Protein AF-A0A970N376-F1 (afdb_monomer)

pLDDT: mean 92.05, std 4.61, range [74.44, 96.88]

Foldseek 3Di:
DDDDDPVCVVVVVVCLVVLHWDWDDDPPGTDIDHNPPDPVSVVVVCVVVVDDPPDDDADDDDDPVRVVVFFDDDPVRVVVCVVQPPHDDGDDGHTDD

Secondary structure (DSSP, 8-state):
-----GGGHHHHHHHHHTT--EEE--SSS-EEE--TT-HHHHHHHHHHHT--TTSPPPPP-SSHHHHHHHEE--HHHHHHHHHH-SSS-----EEP-

Nearest PDB structures (foldseek):
  1kk9-assembly1_A  TM=8.535E-01  e=2.402E-03  Escherichia coli
  6f8y-assembly4_D  TM=8.415E-01  e=2.103E-03  Pyrococcus abyssi GE5
  5l6m-assembly2_L-2  TM=3.202E-01  e=3.561E+00  Caulobacter vibrioides CB15
  6rbd-assembly1_l  TM=2.944E-01  e=6.471E+00  Saccharomyces cerevisiae S288C

Mean predicted aligned error: 3.8 Å

Solvent-accessible surface area (backbone atoms only — not comparable to full-atom values): 6352 Å² total; per-residue (Å²): 134,90,84,81,56,84,91,41,50,68,58,51,51,53,38,26,77,69,47,35,77,44,76,45,86,54,99,87,53,75,43,77,46,59,43,88,89,34,68,69,29,49,55,49,50,38,65,72,65,70,52,63,86,87,60,81,81,88,83,91,67,95,41,74,73,56,44,55,75,52,30,59,75,52,77,66,54,50,50,51,47,65,74,50,53,93,59,98,71,84,85,89,72,50,67,55,134

Radius of gyration: 14.87 Å; Cα contacts (8 Å, |Δi|>4): 75; chains: 1; bounding box: 34×30×35 Å

Structure (mmCIF, N/CA/C/O backbone):
data_AF-A0A970N376-F1
#
_entry.id   AF-A0A970N376-F1
#
loop_
_atom_site.group_PDB
_atom_site.id
_atom_site.type_symbol
_atom_site.label_atom_id
_atom_site.label_alt_id
_atom_site.label_comp_id
_atom_site.label_asym_id
_atom_site.label_entity_id
_atom_site.label_seq_id
_atom_site.pdbx_PDB_ins_code
_atom_site.Cartn_x
_atom_site.Cartn_y
_atom_site.Cartn_z
_atom_site.occupancy
_atom_site.B_iso_or_equiv
_atom_site.auth_seq_id
_atom_site.auth_comp_id
_atom_site.auth_asym_id
_atom_site.auth_atom_id
_atom_site.pdbx_PDB_model_num
ATOM 1 N N . MET A 1 1 ? -16.869 5.659 14.065 1.00 81.44 1 MET A N 1
ATOM 2 C CA . MET A 1 1 ? -15.549 5.612 13.398 1.00 81.44 1 MET A CA 1
ATOM 3 C C . MET A 1 1 ? -14.528 6.232 14.336 1.00 81.44 1 MET A C 1
ATOM 5 O O . MET A 1 1 ? -14.754 7.358 14.764 1.00 81.44 1 MET A O 1
ATOM 9 N N . LYS A 1 2 ? -13.473 5.498 14.711 1.00 91.38 2 LYS A N 1
ATOM 10 C CA . LYS A 1 2 ? -12.381 6.043 15.531 1.00 91.38 2 LYS A CA 1
ATOM 11 C C . LYS A 1 2 ? -11.482 6.900 14.635 1.00 91.38 2 LYS A C 1
ATOM 13 O O . LYS A 1 2 ? -11.192 6.488 13.516 1.00 91.38 2 LYS A O 1
ATOM 18 N N . LYS A 1 3 ? -11.114 8.094 15.097 1.00 93.94 3 LYS A N 1
ATOM 19 C CA . LYS A 1 3 ? -10.175 8.988 14.408 1.00 93.94 3 LYS A CA 1
ATOM 20 C C . LYS A 1 3 ? -8.817 8.871 15.087 1.00 93.94 3 LYS A C 1
ATOM 22 O O . LYS A 1 3 ? -8.780 8.707 16.302 1.00 93.94 3 LYS A O 1
ATOM 27 N N . PHE A 1 4 ? -7.759 8.957 14.295 1.00 94.88 4 PHE A N 1
ATOM 28 C CA . PHE A 1 4 ? -6.380 8.900 14.759 1.00 94.88 4 PHE A CA 1
ATOM 29 C C . PHE A 1 4 ? -5.648 10.163 14.327 1.00 94.88 4 PHE A C 1
ATOM 31 O O . PHE A 1 4 ? -5.995 10.781 13.316 1.00 94.88 4 PHE A O 1
ATOM 38 N N . THR A 1 5 ? -4.640 10.528 15.098 1.00 95.25 5 THR A N 1
ATOM 39 C CA . THR A 1 5 ? -3.675 11.577 14.778 1.00 95.25 5 THR A CA 1
ATOM 40 C C . THR A 1 5 ? -2.377 10.961 14.257 1.00 95.25 5 THR A C 1
ATOM 42 O O . THR A 1 5 ? -2.150 9.759 14.383 1.00 95.25 5 THR A O 1
ATOM 45 N N . TYR A 1 6 ? -1.483 11.784 13.705 1.00 91.69 6 TYR A N 1
ATOM 46 C CA . TYR A 1 6 ? -0.157 11.324 13.272 1.00 91.69 6 TYR A CA 1
ATOM 47 C C . TYR A 1 6 ? 0.676 10.697 14.402 1.00 91.69 6 TYR A C 1
ATOM 49 O O . TYR A 1 6 ? 1.502 9.832 14.136 1.00 91.69 6 TYR A O 1
ATOM 57 N N . GLN A 1 7 ? 0.437 11.086 15.658 1.00 96.62 7 GLN A N 1
ATOM 58 C CA . GLN A 1 7 ? 1.119 10.518 16.827 1.00 96.62 7 GLN A CA 1
ATOM 59 C C . GLN A 1 7 ? 0.698 9.068 17.110 1.00 96.62 7 GLN A C 1
ATOM 61 O O . GLN A 1 7 ? 1.386 8.358 17.831 1.00 96.62 7 GLN A O 1
ATOM 66 N N . GLU A 1 8 ? -0.417 8.614 16.534 1.00 96.62 8 GLU A N 1
ATOM 67 C CA . GLU A 1 8 ? -0.984 7.281 16.747 1.00 96.62 8 GLU A CA 1
ATOM 68 C C . GLU A 1 8 ? -0.746 6.352 15.545 1.00 96.62 8 GLU A C 1
ATOM 70 O O . GLU A 1 8 ? -1.430 5.339 15.400 1.00 96.62 8 GLU A O 1
ATOM 75 N N . ILE A 1 9 ? 0.199 6.679 14.656 1.00 95.44 9 ILE A N 1
ATOM 76 C CA . ILE A 1 9 ? 0.426 5.911 13.422 1.00 95.44 9 ILE A CA 1
ATOM 77 C C . ILE A 1 9 ? 0.807 4.448 13.695 1.00 95.44 9 ILE A C 1
ATOM 79 O O . ILE A 1 9 ? 0.372 3.554 12.972 1.00 95.44 9 ILE A O 1
ATOM 83 N N . GLU A 1 10 ? 1.532 4.186 14.783 1.00 96.88 10 GLU A N 1
ATOM 84 C CA . GLU A 1 10 ? 1.869 2.829 15.230 1.00 96.88 10 GLU A CA 1
ATOM 85 C C . GLU A 1 10 ? 0.612 2.038 15.611 1.00 96.88 10 GLU A C 1
ATOM 87 O O . GLU A 1 10 ? 0.429 0.900 15.182 1.00 96.88 10 GLU A O 1
ATOM 92 N N . LEU A 1 11 ? -0.328 2.676 16.315 1.00 96.69 11 LEU A N 1
ATOM 93 C CA . LEU A 1 11 ? -1.614 2.070 16.651 1.00 96.69 11 LEU A CA 1
ATOM 94 C C . LEU A 1 11 ? -2.446 1.782 15.393 1.00 96.69 11 LEU A C 1
ATOM 96 O O . LEU A 1 11 ? -3.142 0.770 15.324 1.00 96.69 11 LEU A O 1
ATOM 100 N N . VAL A 1 12 ? -2.377 2.649 14.380 1.00 96.19 12 VAL A N 1
ATOM 101 C CA . VAL A 1 12 ? -3.027 2.411 13.081 1.00 96.19 12 VAL A CA 1
ATOM 102 C C . VAL A 1 12 ? -2.404 1.203 12.374 1.00 96.19 12 VAL A C 1
ATOM 104 O O . VAL A 1 12 ? -3.142 0.366 11.848 1.00 96.19 12 VAL A O 1
ATOM 107 N N . ALA A 1 13 ? -1.076 1.065 12.407 1.00 94.94 13 ALA A N 1
ATOM 108 C CA . ALA A 1 13 ? -0.382 -0.099 11.861 1.00 94.94 13 ALA A CA 1
ATOM 109 C C . ALA A 1 13 ? -0.795 -1.396 12.577 1.00 94.94 13 ALA A C 1
ATOM 111 O O . ALA A 1 13 ? -1.090 -2.394 11.920 1.00 94.94 13 ALA A O 1
ATOM 112 N N . GLU A 1 14 ? -0.933 -1.381 13.905 1.00 96.31 14 GLU A N 1
ATOM 113 C CA . GLU A 1 14 ? -1.477 -2.528 14.642 1.00 96.31 14 GLU A CA 1
ATOM 114 C C . GLU A 1 14 ? -2.915 -2.869 14.232 1.00 96.31 14 GLU A C 1
ATOM 116 O O . GLU A 1 14 ? -3.305 -4.036 14.211 1.00 96.31 14 GLU A O 1
ATOM 121 N N . TYR A 1 15 ? -3.744 -1.862 13.945 1.00 95.56 15 TYR A N 1
ATOM 122 C CA . TYR A 1 15 ? -5.126 -2.089 13.522 1.00 95.56 15 TYR A CA 1
ATOM 123 C C . TYR A 1 15 ? -5.162 -2.760 12.148 1.00 95.56 15 TYR A C 1
ATOM 125 O O . TYR A 1 15 ? -5.932 -3.704 11.966 1.00 95.56 15 TYR A O 1
ATOM 133 N N . LEU A 1 16 ? -4.304 -2.327 11.219 1.00 94.81 16 LEU A N 1
ATOM 134 C CA . LEU A 1 16 ? -4.110 -2.997 9.932 1.00 94.81 16 LEU A CA 1
ATOM 135 C C . LEU A 1 16 ? -3.684 -4.458 10.118 1.00 94.81 16 LEU A C 1
ATOM 137 O O . LEU A 1 16 ? -4.316 -5.340 9.546 1.00 94.81 16 LEU A O 1
ATOM 141 N N . GLN A 1 17 ? -2.687 -4.724 10.970 1.00 94.88 17 GLN A N 1
ATOM 142 C CA . GLN A 1 17 ? -2.225 -6.088 11.277 1.00 94.88 17 GLN A CA 1
ATOM 143 C C . GLN A 1 17 ? -3.317 -6.969 11.909 1.00 94.88 17 GLN A C 1
ATOM 145 O O . GLN A 1 17 ? -3.278 -8.189 11.795 1.00 94.88 17 GLN A O 1
ATOM 150 N N . LYS A 1 18 ? -4.319 -6.365 12.558 1.00 94.94 18 LYS A N 1
ATOM 151 C CA . LYS A 1 18 ? -5.505 -7.043 13.112 1.00 94.94 18 LYS A CA 1
ATOM 152 C C . LYS A 1 18 ? -6.660 -7.158 12.097 1.00 94.94 18 LYS A C 1
ATOM 154 O O . LYS A 1 18 ? -7.811 -7.334 12.510 1.00 94.94 18 LYS A O 1
ATOM 159 N N . GLY A 1 19 ? -6.391 -6.983 10.800 1.00 95.00 19 GLY A N 1
ATOM 160 C CA . GLY A 1 19 ? -7.371 -7.111 9.716 1.00 95.00 19 GLY A CA 1
ATOM 161 C C . GLY A 1 19 ? -8.410 -5.985 9.659 1.00 95.00 19 GLY A C 1
ATOM 162 O O . GLY A 1 19 ? -9.494 -6.148 9.091 1.00 95.00 19 GLY A O 1
ATOM 163 N N . LYS A 1 20 ? -8.152 -4.836 10.301 1.00 95.25 20 LYS A N 1
ATOM 164 C CA . LYS A 1 20 ? -9.080 -3.694 10.274 1.00 95.25 20 LYS A CA 1
ATOM 165 C C . LYS A 1 20 ? -8.895 -2.872 9.001 1.00 95.25 20 LYS A C 1
ATOM 167 O O . LYS A 1 20 ? -7.791 -2.707 8.497 1.00 95.25 20 LYS A O 1
ATOM 172 N N . ILE A 1 21 ? -9.999 -2.293 8.533 1.00 95.38 21 ILE A N 1
ATOM 173 C CA . ILE A 1 21 ? -10.007 -1.336 7.423 1.00 95.38 21 ILE A CA 1
ATOM 174 C C . ILE A 1 21 ? -9.710 0.054 7.979 1.00 95.38 21 ILE A C 1
ATOM 176 O O . ILE A 1 21 ? -10.355 0.489 8.939 1.00 95.38 21 ILE A O 1
ATOM 180 N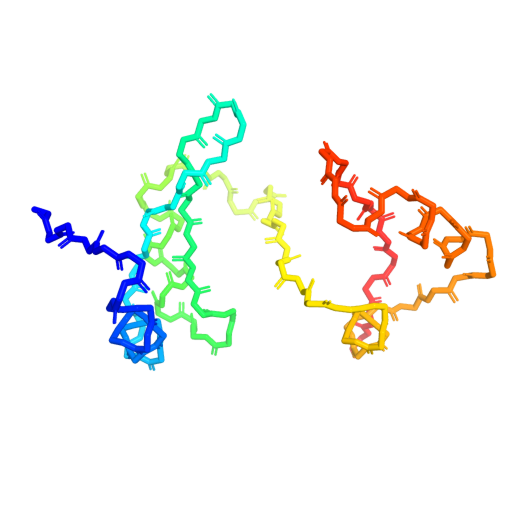 N . ILE A 1 22 ? -8.780 0.761 7.347 1.00 95.56 22 ILE A N 1
ATOM 181 C CA . ILE A 1 22 ? -8.463 2.153 7.666 1.00 95.56 22 ILE A CA 1
ATOM 182 C C . ILE A 1 22 ? -8.928 3.069 6.539 1.00 95.56 22 ILE A C 1
ATOM 184 O O . ILE A 1 22 ? -8.896 2.697 5.367 1.00 95.56 22 ILE A O 1
ATOM 188 N N . ALA A 1 23 ? -9.346 4.279 6.897 1.00 94.75 23 ALA A N 1
ATOM 189 C CA . ALA A 1 23 ? -9.535 5.365 5.950 1.00 94.75 23 ALA A CA 1
ATOM 190 C C . ALA A 1 23 ? -8.398 6.367 6.142 1.00 94.75 23 ALA A C 1
ATOM 192 O O . ALA A 1 23 ? -8.154 6.791 7.272 1.00 94.75 23 ALA A O 1
ATOM 193 N N . PHE A 1 24 ? -7.719 6.744 5.065 1.00 92.81 2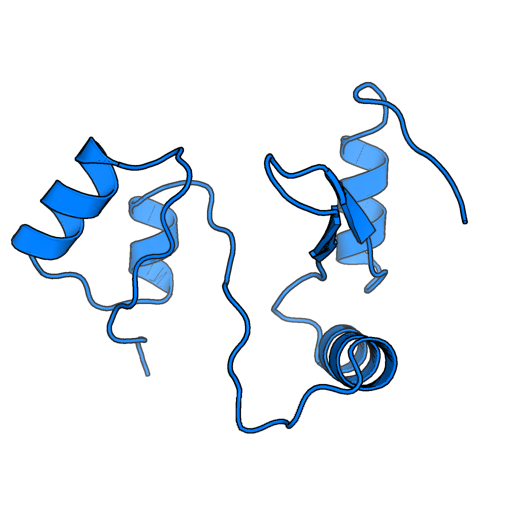4 PHE A N 1
ATOM 194 C CA . PHE A 1 24 ? -6.606 7.691 5.110 1.00 92.81 24 PHE A CA 1
ATOM 195 C C . PHE A 1 24 ? -6.807 8.802 4.073 1.00 92.81 24 PHE A C 1
ATOM 197 O O . PHE A 1 24 ? -7.427 8.562 3.030 1.00 92.81 24 PHE A O 1
ATOM 204 N N . PRO A 1 25 ? -6.359 10.033 4.369 1.00 90.56 25 PRO A N 1
ATOM 205 C CA . PRO A 1 25 ? -6.482 11.137 3.430 1.00 90.56 25 PRO A CA 1
ATOM 206 C C . PRO A 1 25 ? -5.573 10.908 2.215 1.00 90.56 25 PRO A C 1
ATOM 208 O O . PRO A 1 25 ? -4.453 10.424 2.362 1.00 90.56 25 PRO A O 1
ATOM 211 N N . THR A 1 26 ? -6.054 11.286 1.032 1.00 85.75 26 THR A N 1
ATOM 212 C CA . THR A 1 26 ? -5.229 11.489 -0.171 1.00 85.75 26 THR A CA 1
ATOM 213 C C . THR A 1 26 ? -5.479 12.903 -0.697 1.00 85.75 26 THR A C 1
ATOM 215 O O . THR A 1 26 ? -6.292 13.637 -0.126 1.00 85.75 26 THR A O 1
ATOM 218 N N . GLU A 1 27 ? -4.785 13.298 -1.757 1.00 81.69 27 GLU A N 1
ATOM 219 C CA . GLU A 1 27 ? -4.936 14.597 -2.413 1.00 81.69 27 GLU A CA 1
ATOM 220 C C . GLU A 1 27 ? -6.349 14.828 -2.971 1.00 81.69 27 GLU A C 1
ATOM 222 O O . GLU A 1 27 ? -6.844 15.955 -2.945 1.00 81.69 27 GLU A O 1
ATOM 227 N N . THR A 1 28 ? -7.030 13.768 -3.423 1.00 79.06 28 THR A N 1
ATOM 228 C CA . THR A 1 28 ? -8.357 13.867 -4.050 1.00 79.06 28 THR A CA 1
ATOM 229 C C . THR A 1 28 ? -9.497 13.417 -3.139 1.00 79.06 28 THR A C 1
ATOM 231 O O . THR A 1 28 ? -10.472 14.146 -2.946 1.00 79.06 28 THR A O 1
ATOM 234 N N . VAL A 1 29 ? -9.421 12.204 -2.588 1.00 88.75 29 VAL A N 1
ATOM 235 C CA . VAL A 1 29 ? -10.497 11.588 -1.790 1.00 88.75 29 VAL A CA 1
ATOM 236 C C . VAL A 1 29 ? -9.942 10.668 -0.708 1.00 88.75 29 VAL A C 1
ATOM 238 O O . VAL A 1 29 ? -8.819 10.190 -0.784 1.00 88.75 29 VAL A O 1
ATOM 241 N N . PHE A 1 30 ? -10.728 10.333 0.312 1.00 90.44 30 PHE A N 1
ATOM 242 C CA . PHE A 1 30 ? -10.270 9.337 1.284 1.00 90.44 30 PHE A CA 1
ATOM 243 C C . PHE A 1 30 ? -10.066 7.959 0.631 1.00 90.44 30 PHE A C 1
ATOM 245 O O . PHE A 1 30 ? -10.989 7.373 0.051 1.00 90.44 30 PHE A O 1
ATOM 252 N N . GLY A 1 31 ? -8.856 7.424 0.784 1.00 91.94 31 GLY A N 1
ATOM 253 C CA . GLY A 1 31 ? -8.527 6.041 0.470 1.00 91.94 31 GLY A CA 1
ATOM 254 C C . GLY A 1 31 ? -9.061 5.106 1.553 1.00 91.94 31 GLY A C 1
ATOM 255 O O . GLY A 1 31 ? -9.155 5.492 2.717 1.00 91.94 31 GLY A O 1
ATOM 256 N N . LEU A 1 32 ? -9.425 3.876 1.173 1.00 94.38 32 LEU A N 1
ATOM 257 C CA . LEU A 1 32 ? -9.634 2.788 2.134 1.00 94.38 32 LEU A CA 1
ATOM 258 C C . LEU A 1 32 ? -8.527 1.760 1.937 1.00 94.38 32 LEU A C 1
ATOM 260 O O . LEU A 1 32 ? -8.327 1.306 0.812 1.00 94.38 32 LEU A O 1
ATOM 264 N N . GLY A 1 33 ? -7.847 1.407 3.022 1.00 94.88 33 GLY A N 1
ATOM 265 C CA . GLY A 1 33 ? -6.736 0.465 3.034 1.00 94.88 33 GLY A CA 1
ATOM 266 C C . GLY A 1 33 ? -6.983 -0.699 3.981 1.00 94.88 33 GLY A C 1
ATOM 267 O O . GLY A 1 33 ? -7.678 -0.565 4.991 1.00 94.88 33 GLY A O 1
ATOM 268 N N . ILE A 1 34 ? -6.389 -1.832 3.634 1.00 96.06 34 ILE A N 1
ATOM 269 C CA . ILE A 1 34 ? -6.305 -3.051 4.437 1.00 96.06 34 ILE A CA 1
ATOM 270 C C . ILE A 1 34 ? -4.876 -3.575 4.370 1.00 96.06 34 ILE A C 1
ATOM 272 O O . ILE A 1 34 ? -4.111 -3.161 3.496 1.00 96.06 34 ILE A O 1
ATOM 276 N N . ILE A 1 35 ? -4.538 -4.513 5.250 1.00 95.06 35 ILE A N 1
ATOM 277 C CA . ILE A 1 35 ? -3.358 -5.342 5.031 1.00 95.06 35 ILE A CA 1
ATOM 278 C C . ILE A 1 35 ? -3.636 -6.306 3.865 1.00 95.06 35 ILE A C 1
ATOM 280 O O . ILE A 1 35 ? -4.736 -6.849 3.754 1.00 95.06 35 ILE A O 1
ATOM 284 N N . TYR A 1 36 ? -2.685 -6.432 2.939 1.00 90.50 36 TYR A N 1
ATOM 285 C CA . TYR A 1 36 ? -2.925 -7.087 1.647 1.00 90.50 36 TYR A CA 1
ATOM 286 C C . TYR A 1 36 ? -3.028 -8.618 1.746 1.00 90.50 36 TYR A C 1
ATOM 288 O O . TYR A 1 36 ? -3.666 -9.239 0.900 1.00 90.50 36 TYR A O 1
ATOM 296 N N . ASP A 1 37 ? -2.392 -9.213 2.755 1.00 90.00 37 ASP A N 1
ATOM 297 C CA . ASP A 1 37 ? -2.263 -10.656 2.972 1.00 90.00 37 ASP A CA 1
ATOM 298 C C . ASP A 1 37 ? -3.380 -11.242 3.856 1.00 90.00 37 ASP A C 1
ATOM 300 O O . ASP A 1 37 ? -3.395 -12.441 4.136 1.00 90.00 37 ASP A O 1
ATOM 304 N N . ASP A 1 38 ? -4.366 -10.426 4.244 1.00 95.06 38 ASP A N 1
ATOM 305 C CA . ASP A 1 38 ? -5.554 -10.866 4.974 1.00 95.06 38 ASP A CA 1
ATOM 306 C C . ASP A 1 38 ? -6.761 -11.005 4.030 1.00 95.06 38 ASP A C 1
ATOM 308 O O . ASP A 1 38 ? -7.428 -10.034 3.652 1.00 95.06 38 ASP A O 1
ATOM 312 N N . SER A 1 39 ? -7.078 -12.255 3.686 1.00 93.31 39 SER A N 1
ATOM 313 C CA . SER A 1 39 ? -8.242 -12.606 2.858 1.00 93.31 39 SER A CA 1
ATOM 314 C C . SER A 1 39 ? -9.581 -12.126 3.439 1.00 93.31 39 SER A C 1
ATOM 316 O O . SER A 1 39 ? -10.445 -11.673 2.684 1.00 93.31 39 SER A O 1
ATOM 318 N N . ASN A 1 40 ? -9.755 -12.132 4.766 1.00 94.19 40 ASN A N 1
ATOM 319 C CA . ASN A 1 40 ? -10.985 -11.655 5.401 1.00 94.19 40 ASN A CA 1
ATOM 320 C C . ASN A 1 40 ? -11.105 -10.133 5.277 1.00 94.19 40 ASN A C 1
ATOM 322 O O . ASN A 1 40 ? -12.190 -9.608 4.998 1.00 94.19 40 ASN A O 1
ATOM 326 N N . ALA A 1 41 ? -9.994 -9.413 5.456 1.00 94.56 41 ALA A N 1
ATOM 327 C CA . ALA A 1 41 ? -9.961 -7.967 5.263 1.00 94.56 41 ALA A CA 1
ATOM 328 C C . ALA A 1 41 ? -10.261 -7.594 3.800 1.00 94.56 41 ALA A C 1
ATOM 330 O O . ALA A 1 41 ? -11.016 -6.649 3.549 1.00 94.56 41 ALA A O 1
ATOM 331 N N . TYR A 1 42 ? -9.751 -8.375 2.842 1.00 92.44 42 TYR A N 1
ATOM 332 C CA . TYR A 1 42 ? -10.022 -8.212 1.412 1.00 92.44 42 TYR A CA 1
ATOM 333 C C . TYR A 1 42 ? -11.502 -8.393 1.063 1.00 92.44 42 TYR A C 1
ATOM 335 O O . TYR A 1 42 ? -12.108 -7.514 0.439 1.00 92.44 42 TYR A O 1
ATOM 343 N N . GLU A 1 43 ? -12.130 -9.472 1.534 1.00 90.88 43 GLU A N 1
ATOM 344 C CA . GLU A 1 43 ? -13.569 -9.674 1.348 1.00 90.88 43 GLU A CA 1
ATOM 345 C C . GLU A 1 43 ? -14.396 -8.533 1.946 1.00 90.88 43 GLU A C 1
ATOM 347 O O . GLU A 1 43 ? -15.384 -8.079 1.358 1.00 90.88 43 GLU A O 1
ATOM 352 N N . HIS A 1 44 ? -14.003 -8.061 3.130 1.00 91.75 44 HIS A N 1
ATOM 353 C CA . HIS A 1 44 ? -14.686 -6.965 3.798 1.00 91.75 44 HIS A CA 1
ATOM 354 C C . HIS A 1 44 ? -14.560 -5.658 3.000 1.00 91.75 44 HIS A C 1
ATOM 356 O O . HIS A 1 44 ? -15.558 -4.954 2.815 1.00 91.75 44 HIS A O 1
ATOM 362 N N . LEU A 1 45 ? -13.377 -5.364 2.450 1.00 92.69 45 LEU A N 1
ATOM 363 C CA . LEU A 1 45 ? -13.151 -4.202 1.591 1.00 92.69 45 LEU A CA 1
ATOM 364 C C . LEU A 1 45 ? -14.029 -4.244 0.331 1.00 92.69 45 LEU A C 1
ATOM 366 O O . LEU A 1 45 ? -14.655 -3.233 0.000 1.00 92.69 45 LEU A O 1
ATOM 370 N N . ILE A 1 46 ? -14.129 -5.399 -0.341 1.00 91.12 46 ILE A N 1
ATOM 371 C CA . ILE A 1 46 ? -15.001 -5.584 -1.516 1.00 91.12 46 ILE A CA 1
ATOM 372 C C . ILE A 1 46 ? -16.458 -5.281 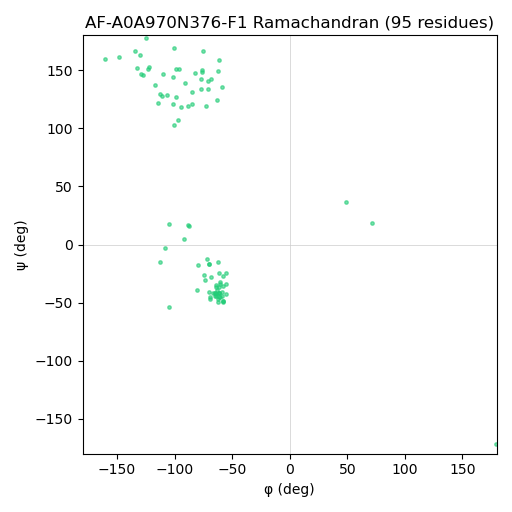-1.162 1.00 91.12 46 ILE A C 1
ATOM 374 O O . ILE A 1 46 ? -17.110 -4.490 -1.854 1.00 91.12 46 ILE A O 1
ATOM 378 N N . LYS A 1 47 ? -16.958 -5.870 -0.066 1.00 90.19 47 LYS A N 1
ATOM 379 C CA . LYS A 1 47 ? -18.345 -5.699 0.398 1.00 90.19 47 LYS A CA 1
ATOM 380 C C . LYS A 1 47 ? -18.664 -4.225 0.670 1.00 90.19 47 LYS A C 1
ATOM 382 O O . LYS A 1 47 ? -19.702 -3.736 0.226 1.00 90.19 47 LYS A O 1
ATOM 387 N N . ILE A 1 48 ? -17.761 -3.494 1.331 1.00 90.94 48 ILE A N 1
ATOM 388 C CA . ILE A 1 48 ? -17.951 -2.063 1.629 1.00 90.94 48 ILE A CA 1
ATOM 389 C C . ILE A 1 48 ? -17.881 -1.207 0.364 1.00 90.94 48 ILE A C 1
ATOM 391 O O . ILE A 1 48 ? -18.726 -0.333 0.165 1.00 90.94 48 ILE A O 1
ATOM 395 N N . LYS A 1 49 ? -16.882 -1.429 -0.499 1.00 88.06 49 LYS A N 1
ATOM 396 C CA . LYS A 1 49 ? -16.699 -0.634 -1.723 1.00 88.06 49 LYS A CA 1
ATOM 397 C C . LYS A 1 49 ? -17.750 -0.937 -2.792 1.00 88.06 49 LYS A C 1
ATOM 399 O O . LYS A 1 49 ? -17.820 -0.184 -3.761 1.00 88.06 49 LYS A O 1
ATOM 404 N N . ARG A 1 50 ? -18.539 -2.013 -2.635 1.00 87.44 50 ARG A N 1
ATOM 405 C CA . ARG A 1 50 ? -19.509 -2.503 -3.632 1.00 87.44 50 ARG A CA 1
ATOM 406 C C . ARG A 1 50 ? -18.872 -2.614 -5.025 1.00 87.44 50 ARG A C 1
ATOM 408 O O . ARG A 1 50 ? -19.480 -2.271 -6.036 1.00 87.44 50 ARG A O 1
ATOM 415 N N . ARG A 1 51 ? -17.599 -3.014 -5.062 1.00 81.25 51 ARG A N 1
ATOM 416 C CA . ARG A 1 51 ? -16.780 -3.063 -6.277 1.00 81.25 51 ARG A CA 1
ATOM 417 C C . ARG A 1 51 ? -16.919 -4.445 -6.908 1.00 81.25 51 ARG A C 1
ATOM 419 O O . ARG A 1 51 ? -16.915 -5.439 -6.190 1.00 81.25 51 ARG A O 1
ATOM 426 N N . SER A 1 52 ? -17.023 -4.502 -8.237 1.00 82.06 52 SER A N 1
ATOM 427 C CA . SER A 1 52 ? -16.924 -5.781 -8.952 1.00 82.06 52 SER A CA 1
ATOM 428 C C . SER A 1 52 ? -15.564 -6.433 -8.650 1.00 82.06 52 SER A C 1
ATOM 430 O O . SER A 1 52 ? -14.557 -5.717 -8.712 1.00 82.06 52 SER A O 1
ATOM 432 N N . PRO A 1 53 ? -15.509 -7.749 -8.371 1.00 74.44 53 PRO A N 1
ATOM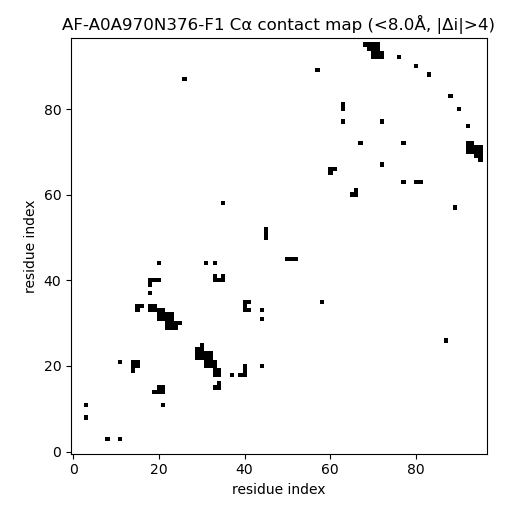 433 C CA . PRO A 1 53 ? -14.256 -8.482 -8.165 1.00 74.44 53 PRO A CA 1
ATOM 434 C C . PRO A 1 53 ? -13.274 -8.364 -9.339 1.00 74.44 53 PRO A C 1
ATOM 436 O O . PRO A 1 53 ? -12.069 -8.467 -9.152 1.00 74.44 53 PRO A O 1
ATOM 439 N N . GLU A 1 54 ? -13.778 -8.094 -10.545 1.00 80.50 54 GLU A N 1
ATOM 440 C CA . GLU A 1 54 ? -12.979 -7.964 -11.771 1.00 80.50 54 GLU A CA 1
ATOM 441 C C . GLU A 1 54 ? -12.099 -6.707 -11.802 1.00 80.50 54 GLU A C 1
ATOM 443 O O . GLU A 1 54 ? -11.188 -6.601 -12.621 1.00 80.50 54 GLU A O 1
ATOM 448 N N . LYS A 1 55 ? -12.371 -5.719 -10.939 1.00 83.44 55 LYS A N 1
ATOM 449 C CA . LYS A 1 55 ? -11.600 -4.474 -10.897 1.00 83.44 55 LYS A CA 1
ATOM 450 C C . LYS A 1 55 ? -10.533 -4.562 -9.806 1.00 83.44 55 LYS A C 1
ATOM 452 O O . LYS A 1 55 ? -10.895 -4.389 -8.636 1.00 83.44 55 LYS A O 1
ATOM 457 N N . PRO A 1 56 ? -9.240 -4.707 -10.153 1.00 85.25 56 PRO A N 1
ATOM 458 C CA . PRO A 1 56 ? -8.183 -4.838 -9.160 1.00 85.25 56 PRO A CA 1
ATOM 459 C C . PRO A 1 56 ? -8.095 -3.599 -8.259 1.00 85.25 56 PRO A C 1
ATOM 461 O O . PRO A 1 56 ? -8.571 -2.505 -8.603 1.00 85.25 56 PRO A O 1
ATOM 464 N N . PHE A 1 57 ? -7.501 -3.797 -7.086 1.00 90.81 57 PHE A N 1
ATOM 465 C CA . PHE A 1 57 ? -7.121 -2.736 -6.159 1.00 90.81 57 PHE A CA 1
ATOM 466 C C . PHE A 1 57 ? -5.635 -2.417 -6.327 1.00 90.81 57 PHE A C 1
ATOM 468 O O . PHE A 1 57 ? -4.850 -3.290 -6.694 1.00 90.81 57 PHE A O 1
ATOM 475 N N . SER A 1 58 ? -5.254 -1.173 -6.047 1.00 92.44 58 SER A N 1
ATOM 476 C CA . SER A 1 58 ? -3.849 -0.766 -6.024 1.00 92.44 58 SER A CA 1
ATOM 477 C C . SER A 1 58 ? -3.176 -1.242 -4.737 1.00 92.44 58 SER A C 1
ATOM 479 O O . SER A 1 58 ? -3.781 -1.184 -3.665 1.00 92.44 58 SER A O 1
ATOM 481 N N . LEU A 1 59 ? -1.914 -1.656 -4.838 1.00 93.69 59 LEU A N 1
ATOM 482 C CA . LE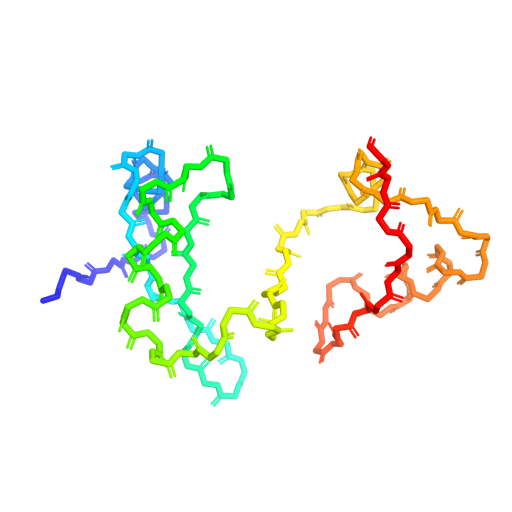U A 1 59 ? -1.064 -1.975 -3.694 1.00 93.69 59 LEU A CA 1
ATOM 483 C C . LEU A 1 59 ? -0.151 -0.779 -3.394 1.00 93.69 59 LEU A C 1
ATOM 485 O O . LEU A 1 59 ? 0.527 -0.281 -4.291 1.00 93.69 59 LEU A O 1
ATOM 489 N N . MET A 1 60 ? -0.148 -0.308 -2.147 1.00 92.75 60 MET A N 1
ATOM 490 C CA . MET A 1 60 ? 0.710 0.792 -1.698 1.00 92.75 60 MET A CA 1
ATOM 491 C C . MET A 1 60 ? 1.991 0.226 -1.093 1.00 92.75 60 MET A C 1
ATOM 493 O O . MET A 1 60 ? 1.928 -0.506 -0.109 1.00 92.75 60 MET A O 1
ATOM 497 N N . LEU A 1 61 ? 3.140 0.552 -1.685 1.00 93.25 61 LEU A N 1
ATOM 498 C CA . LEU A 1 61 ? 4.450 0.025 -1.298 1.00 93.25 61 LEU A CA 1
ATOM 499 C C . LEU A 1 61 ? 5.429 1.170 -1.053 1.00 93.25 61 LEU A C 1
ATOM 501 O O . LEU A 1 61 ? 5.368 2.198 -1.724 1.00 93.25 61 LEU A O 1
ATOM 505 N N . SER A 1 62 ? 6.334 0.992 -0.091 1.00 91.69 62 SER A N 1
ATOM 506 C CA . SER A 1 62 ? 7.174 2.087 0.412 1.00 91.69 62 SER A CA 1
ATOM 507 C C . SER A 1 62 ? 8.380 2.423 -0.470 1.00 91.69 62 SER A C 1
ATOM 509 O O . SER A 1 62 ? 8.986 3.481 -0.312 1.00 91.69 62 SER A O 1
ATOM 511 N N . SER A 1 63 ? 8.778 1.519 -1.370 1.00 92.56 63 SER A N 1
ATOM 512 C CA . SER A 1 63 ? 9.991 1.674 -2.178 1.00 92.56 63 SER A CA 1
ATOM 513 C C . SER A 1 63 ? 9.985 0.802 -3.431 1.00 92.56 63 SER A C 1
ATOM 515 O O . SER A 1 63 ? 9.334 -0.242 -3.478 1.00 92.56 63 SER A O 1
ATOM 517 N N . THR A 1 64 ? 10.812 1.159 -4.417 1.00 92.19 64 THR A N 1
ATOM 518 C CA . THR A 1 64 ? 11.075 0.336 -5.611 1.00 92.19 64 THR A CA 1
ATOM 519 C C . THR A 1 64 ? 11.565 -1.073 -5.251 1.00 92.19 64 THR A C 1
ATOM 521 O O . THR A 1 64 ? 11.211 -2.046 -5.916 1.00 92.19 64 THR A O 1
ATOM 524 N N . ILE A 1 65 ? 12.328 -1.208 -4.157 1.00 93.88 65 ILE A N 1
ATOM 525 C CA . ILE A 1 65 ? 12.788 -2.508 -3.645 1.00 93.88 65 ILE A CA 1
ATOM 526 C C . ILE A 1 65 ? 11.593 -3.352 -3.188 1.00 93.88 65 ILE A C 1
ATOM 528 O O . ILE A 1 65 ? 11.518 -4.530 -3.528 1.00 93.88 65 ILE A O 1
ATOM 532 N N . GLU A 1 66 ? 10.632 -2.773 -2.465 1.00 93.75 66 GLU A N 1
ATOM 533 C CA . GLU A 1 66 ? 9.395 -3.479 -2.118 1.00 93.75 66 GLU A CA 1
ATOM 534 C C . GLU A 1 66 ? 8.559 -3.844 -3.342 1.00 93.75 66 GLU A C 1
ATOM 536 O O . GLU A 1 66 ? 8.111 -4.983 -3.433 1.00 93.75 66 GLU A O 1
ATOM 541 N N . ILE A 1 67 ? 8.396 -2.930 -4.303 1.00 94.75 67 ILE A N 1
ATOM 542 C CA . ILE A 1 67 ? 7.660 -3.202 -5.550 1.00 94.75 67 ILE A CA 1
ATOM 543 C C . ILE A 1 67 ? 8.249 -4.423 -6.261 1.00 94.75 67 ILE A C 1
ATOM 545 O O . ILE A 1 67 ? 7.512 -5.314 -6.683 1.00 94.75 67 ILE A O 1
ATOM 549 N N . SER A 1 68 ? 9.579 -4.526 -6.308 1.00 93.81 68 SER A N 1
ATOM 550 C CA . SER A 1 68 ? 10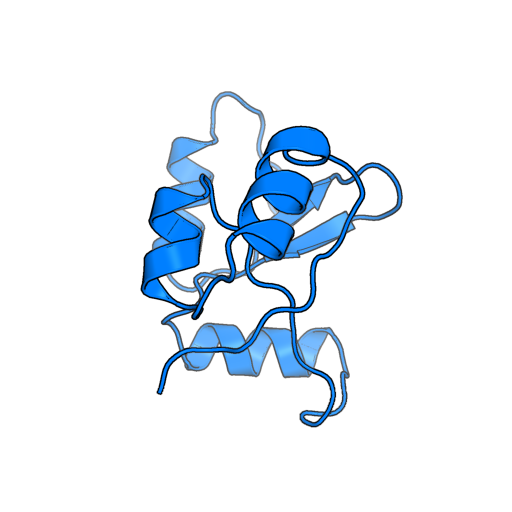.270 -5.655 -6.934 1.00 93.81 68 SER A CA 1
ATOM 551 C C . SER A 1 68 ? 9.986 -7.012 -6.278 1.00 93.81 68 SER A C 1
ATOM 553 O O . SER A 1 68 ? 10.262 -8.044 -6.888 1.00 93.81 68 SER A O 1
ATOM 555 N N . LYS A 1 69 ? 9.420 -7.059 -5.063 1.00 94.31 69 LYS A N 1
ATOM 556 C CA . LYS A 1 69 ? 8.977 -8.314 -4.434 1.00 94.31 69 LYS A CA 1
ATOM 557 C C . LYS A 1 69 ? 7.703 -8.861 -5.081 1.00 94.31 69 LYS A C 1
ATOM 559 O O . LYS A 1 69 ? 7.561 -10.074 -5.151 1.00 94.31 69 LYS A O 1
ATOM 564 N N . TYR A 1 70 ? 6.839 -7.987 -5.601 1.00 94.50 70 TYR A N 1
ATOM 565 C CA . TYR A 1 70 ? 5.508 -8.336 -6.118 1.00 94.50 70 TYR A CA 1
ATOM 566 C C . TYR A 1 70 ? 5.366 -8.170 -7.636 1.00 94.50 70 TYR A C 1
ATOM 568 O O . TYR A 1 70 ? 4.417 -8.684 -8.222 1.00 94.50 70 TYR A O 1
ATOM 576 N N . ALA A 1 71 ? 6.290 -7.461 -8.288 1.00 95.69 71 ALA A N 1
ATOM 577 C CA . ALA A 1 71 ? 6.227 -7.165 -9.716 1.00 95.69 71 ALA A CA 1
ATOM 578 C C . ALA A 1 71 ? 7.553 -7.439 -10.437 1.00 95.69 71 ALA A C 1
ATOM 580 O O . ALA A 1 71 ? 8.640 -7.359 -9.856 1.00 95.69 71 ALA A O 1
ATOM 581 N N . LEU A 1 72 ? 7.452 -7.765 -11.725 1.00 95.31 72 LEU A N 1
ATOM 582 C CA . LEU A 1 72 ? 8.570 -7.789 -12.662 1.00 95.31 72 LEU A CA 1
ATOM 583 C C . LEU A 1 72 ? 8.705 -6.391 -13.263 1.00 95.31 72 LEU A C 1
ATOM 585 O O . LEU A 1 72 ? 7.766 -5.915 -13.891 1.00 95.31 72 LEU A O 1
ATOM 589 N N . LEU A 1 73 ? 9.861 -5.755 -13.059 1.00 95.62 73 LEU A N 1
ATOM 590 C CA . LEU A 1 73 ? 10.107 -4.380 -13.492 1.00 95.62 73 LEU A CA 1
ATOM 591 C C . LEU A 1 73 ? 11.156 -4.321 -14.605 1.00 95.62 73 LEU A C 1
ATOM 593 O O . LEU A 1 73 ? 12.262 -4.852 -14.460 1.00 95.62 73 LEU A O 1
ATOM 597 N N . SER A 1 74 ? 10.832 -3.629 -15.692 1.00 95.69 74 SER A N 1
ATOM 598 C CA . SER A 1 74 ? 11.775 -3.231 -16.733 1.00 95.69 74 SER A CA 1
ATOM 599 C C . SER A 1 74 ? 12.645 -2.054 -16.270 1.00 95.69 74 SER A C 1
ATOM 601 O O . SER A 1 74 ? 12.359 -1.370 -15.283 1.00 95.69 74 SER A O 1
ATOM 603 N N . LYS A 1 75 ? 13.730 -1.774 -17.004 1.00 96.00 75 LYS A N 1
ATOM 604 C CA . LYS A 1 75 ? 14.583 -0.607 -16.718 1.00 96.00 75 LYS A CA 1
ATOM 605 C C . LYS A 1 75 ? 13.826 0.708 -16.911 1.00 96.00 75 LYS A C 1
ATOM 607 O O . LYS A 1 75 ? 14.084 1.670 -16.195 1.00 96.00 75 LYS A O 1
ATOM 612 N N . GLU A 1 76 ? 12.924 0.757 -17.882 1.00 95.94 76 GLU A N 1
ATOM 613 C CA . GLU A 1 76 ? 12.072 1.904 -18.185 1.00 95.94 76 GLU A CA 1
ATOM 614 C C . GLU A 1 76 ? 11.045 2.123 -17.070 1.00 95.94 76 GLU A C 1
ATOM 616 O O . GLU A 1 76 ? 10.917 3.243 -16.585 1.00 95.94 76 GLU A O 1
ATOM 621 N N . GLU A 1 77 ? 10.390 1.060 -16.595 1.00 95.94 77 GLU A N 1
ATOM 622 C CA . GLU A 1 77 ? 9.442 1.134 -15.474 1.00 95.94 77 GLU A CA 1
ATOM 623 C C . GLU A 1 77 ? 10.127 1.615 -14.190 1.00 95.94 77 GLU A C 1
ATOM 625 O O . GLU A 1 77 ? 9.596 2.480 -13.501 1.00 95.94 77 GLU A O 1
ATOM 630 N N . ILE A 1 78 ? 11.346 1.141 -13.900 1.00 95.94 78 ILE A N 1
ATOM 631 C CA . ILE A 1 78 ? 12.135 1.624 -12.754 1.00 95.94 78 ILE A CA 1
ATOM 632 C C . ILE A 1 78 ? 12.440 3.121 -12.878 1.00 95.94 78 ILE A C 1
ATOM 634 O O . ILE A 1 78 ? 12.350 3.840 -11.885 1.00 95.94 78 ILE A O 1
ATOM 638 N N . LYS A 1 79 ? 12.787 3.611 -14.077 1.00 95.81 79 LYS A N 1
ATOM 639 C CA . LYS A 1 79 ? 13.020 5.049 -14.297 1.00 95.81 79 LYS A CA 1
ATOM 640 C C . LYS A 1 79 ? 11.757 5.862 -14.021 1.00 95.81 79 LYS A C 1
ATOM 642 O O . LYS A 1 79 ? 11.845 6.870 -13.335 1.00 95.81 79 LYS A O 1
ATOM 647 N N . VAL A 1 80 ? 10.603 5.405 -14.509 1.00 95.25 80 VAL A N 1
ATOM 648 C CA . VAL A 1 80 ? 9.307 6.058 -14.256 1.00 95.25 80 VAL A CA 1
ATOM 649 C C . VAL A 1 80 ? 8.984 6.053 -12.762 1.00 95.25 80 VAL A C 1
ATOM 651 O O . VAL A 1 80 ? 8.637 7.092 -12.213 1.00 95.25 80 VAL A O 1
ATOM 654 N N . ILE A 1 81 ? 9.143 4.918 -12.078 1.00 95.25 81 ILE A N 1
ATOM 655 C CA . ILE A 1 81 ? 8.905 4.829 -10.631 1.00 95.25 81 ILE A CA 1
ATOM 656 C C . ILE A 1 81 ? 9.797 5.825 -9.884 1.00 95.25 81 ILE A C 1
ATOM 658 O O . ILE A 1 81 ? 9.293 6.586 -9.070 1.00 95.25 81 ILE A O 1
ATOM 662 N N . ASN A 1 82 ? 11.097 5.865 -10.176 1.00 93.50 82 ASN A N 1
ATOM 663 C CA . ASN A 1 82 ? 12.027 6.741 -9.462 1.00 93.50 82 ASN A CA 1
ATOM 664 C C . ASN A 1 82 ? 11.797 8.237 -9.735 1.00 93.50 82 ASN A C 1
ATOM 666 O O . ASN A 1 82 ? 12.136 9.052 -8.885 1.00 93.50 82 ASN A O 1
ATOM 670 N N . GLU A 1 83 ? 11.264 8.593 -10.905 1.00 94.75 83 GLU A N 1
ATOM 671 C CA . GLU A 1 83 ? 10.977 9.987 -11.265 1.00 94.75 83 GLU A CA 1
ATOM 672 C C . GLU A 1 83 ? 9.665 10.483 -10.642 1.00 94.75 83 GLU A C 1
ATOM 674 O O . GLU A 1 83 ? 9.578 11.624 -10.198 1.00 94.75 83 GLU A O 1
ATOM 679 N N . PHE A 1 84 ? 8.635 9.631 -10.605 1.00 93.25 84 PHE A N 1
ATOM 680 C CA . PHE A 1 84 ? 7.276 10.048 -10.247 1.00 93.25 84 PHE A CA 1
ATOM 681 C C . PHE A 1 84 ? 6.795 9.561 -8.875 1.00 93.25 84 PHE A C 1
ATOM 683 O O . PHE A 1 84 ? 5.676 9.898 -8.487 1.00 93.25 84 PHE A O 1
ATOM 690 N N . MET A 1 85 ? 7.592 8.770 -8.144 1.00 91.75 85 MET A N 1
ATOM 691 C CA . MET A 1 85 ? 7.238 8.279 -6.809 1.00 91.75 85 MET A CA 1
ATOM 692 C C . MET A 1 85 ? 8.193 8.786 -5.721 1.00 91.75 85 MET A C 1
ATOM 694 O O . MET A 1 85 ? 9.410 8.716 -5.898 1.00 91.75 85 MET A O 1
ATOM 698 N N . PRO A 1 86 ? 7.664 9.201 -4.551 1.00 89.25 86 PRO A N 1
ATOM 699 C CA . PRO A 1 86 ? 6.239 9.277 -4.201 1.00 89.25 86 PRO A CA 1
ATOM 700 C C . PRO A 1 86 ? 5.509 10.405 -4.955 1.00 89.25 86 PRO A C 1
ATOM 702 O O . PRO A 1 86 ? 6.059 11.489 -5.124 1.00 89.25 86 PRO A O 1
ATOM 705 N N . GLY A 1 87 ? 4.270 10.154 -5.387 1.00 86.31 87 GLY A N 1
ATOM 706 C CA . GLY A 1 87 ? 3.478 11.131 -6.137 1.00 86.31 87 GLY A CA 1
ATOM 707 C C . GLY A 1 87 ? 2.096 10.617 -6.541 1.00 86.31 87 GLY A C 1
ATOM 708 O O . GLY A 1 87 ? 1.678 9.531 -6.141 1.00 86.31 87 GLY A O 1
ATOM 709 N N . ASP A 1 88 ? 1.407 11.399 -7.369 1.00 85.50 88 ASP A N 1
ATOM 710 C CA . ASP A 1 88 ? -0.029 11.245 -7.655 1.00 85.50 88 ASP A CA 1
ATOM 711 C C . ASP A 1 88 ? -0.322 10.263 -8.808 1.00 85.50 88 ASP A C 1
ATOM 713 O O . ASP A 1 88 ? -1.407 10.257 -9.396 1.00 85.50 88 ASP A O 1
ATOM 717 N N . LEU A 1 89 ? 0.659 9.437 -9.185 1.00 89.94 89 LEU A N 1
ATOM 718 C CA . LEU A 1 89 ? 0.503 8.443 -10.243 1.00 89.94 89 LEU A CA 1
ATOM 719 C C . LEU A 1 89 ? 0.147 7.073 -9.670 1.00 89.94 89 LEU A C 1
ATOM 721 O O . LEU A 1 89 ? 0.549 6.688 -8.581 1.00 89.94 89 LEU A O 1
ATOM 725 N N . THR A 1 90 ? -0.578 6.281 -10.454 1.00 91.38 90 THR A N 1
ATOM 726 C CA . THR A 1 90 ? -0.695 4.835 -10.244 1.00 91.38 90 THR A CA 1
ATOM 727 C C . THR A 1 90 ? -0.036 4.143 -11.424 1.00 91.38 90 THR A C 1
ATOM 729 O O . THR A 1 90 ? -0.426 4.370 -12.568 1.00 91.38 90 THR A O 1
ATOM 732 N N . ILE A 1 91 ? 0.968 3.309 -11.156 1.00 93.12 91 ILE A N 1
ATOM 733 C CA . ILE A 1 91 ? 1.755 2.646 -12.199 1.00 93.12 91 ILE A CA 1
ATOM 734 C C . ILE A 1 91 ? 1.260 1.207 -12.341 1.00 93.12 91 ILE A C 1
ATOM 736 O O . ILE A 1 91 ? 1.277 0.438 -11.380 1.00 93.12 91 ILE A O 1
ATOM 740 N N . LEU A 1 92 ? 0.810 0.849 -13.545 1.00 93.88 92 LEU A N 1
ATOM 741 C CA . LEU A 1 92 ? 0.455 -0.524 -13.887 1.00 93.88 92 LEU A CA 1
ATOM 742 C C . LEU A 1 92 ? 1.716 -1.269 -14.326 1.00 93.88 92 LEU A C 1
ATOM 744 O O . LEU A 1 92 ? 2.355 -0.873 -15.296 1.00 93.88 92 LEU A O 1
ATOM 748 N N . VAL A 1 93 ? 2.043 -2.348 -13.622 1.00 94.38 93 VAL A N 1
ATOM 749 C CA . VAL A 1 93 ? 3.209 -3.201 -13.890 1.00 94.38 93 VAL A CA 1
ATOM 750 C C . VAL A 1 93 ? 2.791 -4.664 -13.947 1.00 94.38 93 VAL A C 1
ATOM 752 O O . VAL A 1 93 ? 1.719 -5.043 -13.463 1.00 94.38 93 VAL A O 1
ATOM 755 N N . ARG A 1 94 ? 3.647 -5.510 -14.521 1.00 94.69 94 ARG A N 1
ATOM 756 C CA . ARG A 1 94 ? 3.419 -6.955 -14.543 1.00 94.69 94 ARG A CA 1
ATOM 757 C C . ARG A 1 94 ? 3.646 -7.549 -13.150 1.00 94.69 94 ARG A C 1
ATOM 759 O O . ARG A 1 94 ? 4.759 -7.498 -12.631 1.00 94.69 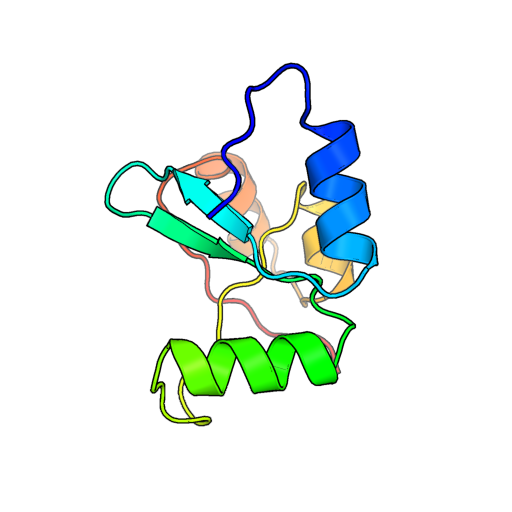94 ARG A O 1
ATOM 766 N N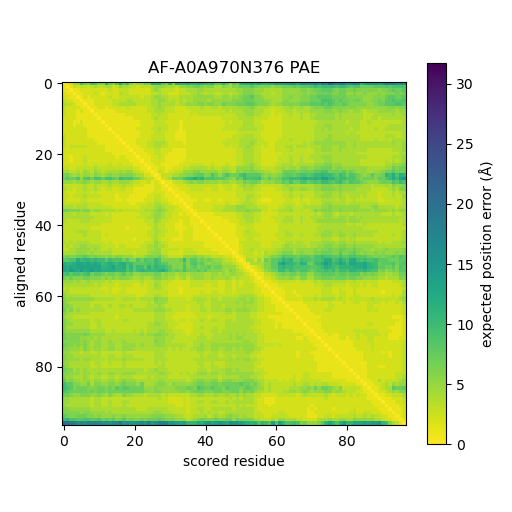 . ALA A 1 95 ? 2.609 -8.150 -12.569 1.00 93.19 95 ALA A N 1
ATOM 767 C CA . ALA A 1 95 ? 2.731 -8.908 -11.325 1.00 93.19 95 ALA A CA 1
ATOM 768 C C . ALA A 1 95 ? 3.664 -10.122 -11.497 1.00 93.19 95 ALA A C 1
ATOM 770 O O . ALA A 1 95 ? 3.777 -10.680 -12.593 1.00 93.19 95 ALA A O 1
ATOM 771 N N . LYS A 1 96 ? 4.344 -10.507 -10.416 1.00 92.69 96 LYS A N 1
ATOM 772 C CA . LYS A 1 96 ? 5.015 -11.806 -10.306 1.00 92.69 96 LYS A CA 1
ATOM 773 C C . LYS A 1 96 ? 3.981 -12.902 -10.050 1.00 92.6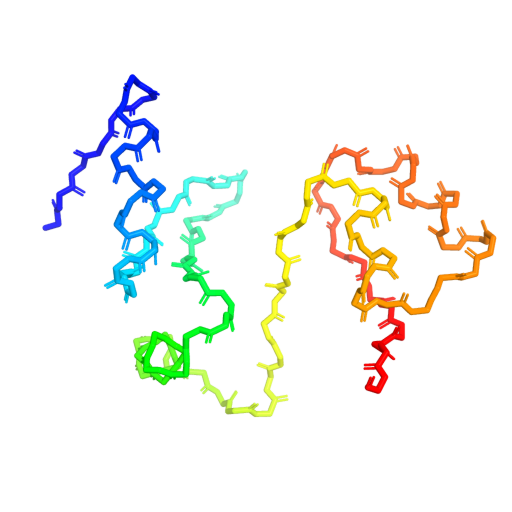9 96 LYS A C 1
ATOM 775 O O . LYS A 1 96 ? 2.945 -12.622 -9.447 1.00 92.69 96 LYS A O 1
ATOM 780 N N . ASP A 1 97 ? 4.294 -14.103 -10.530 1.00 78.62 97 ASP A N 1
ATOM 781 C CA . ASP A 1 97 ? 3.540 -15.326 -10.233 1.00 78.62 97 ASP A CA 1
ATOM 782 C C . ASP A 1 97 ? 3.715 -15.747 -8.765 1.00 78.62 97 ASP A C 1
ATOM 784 O O . ASP A 1 97 ? 4.834 -15.550 -8.224 1.00 78.62 97 ASP A O 1
#

Sequence (97 aa):
MKKFTYQEIELVAEYLQKGKIIAFPTETVFGLGIIYDDSNAYEHLIKIKRRSPEKPFSLMLSSTIEISKYALLSKEEIKVINEFMPGDLTILVRAKD